Protein AF-A0A508WY84-F1 (afdb_monomer_lite)

Structure (mmCIF, N/CA/C/O backbone):
data_AF-A0A508WY84-F1
#
_entry.id   AF-A0A508WY84-F1
#
loop_
_atom_site.group_PDB
_atom_site.id
_atom_site.type_symbol
_atom_site.label_atom_id
_atom_site.label_alt_id
_atom_site.label_comp_id
_atom_site.label_asym_id
_atom_site.label_entity_id
_atom_site.label_seq_id
_atom_site.pdbx_PDB_ins_code
_atom_site.Cartn_x
_atom_site.Cartn_y
_atom_site.Cartn_z
_atom_site.occupancy
_atom_site.B_iso_or_equiv
_atom_site.auth_seq_id
_atom_site.auth_comp_id
_atom_site.auth_asym_id
_atom_site.auth_atom_id
_atom_site.pdbx_PDB_model_num
ATOM 1 N N . MET A 1 1 ? -4.539 -2.025 -9.081 1.00 69.94 1 MET A N 1
ATOM 2 C CA . MET A 1 1 ? -4.847 -0.726 -8.425 1.00 69.94 1 MET A CA 1
ATOM 3 C C . MET A 1 1 ? -6.277 -0.728 -7.904 1.00 69.94 1 MET A C 1
ATOM 5 O O . MET A 1 1 ? -7.104 -1.435 -8.465 1.00 69.94 1 MET A O 1
ATOM 9 N N . LEU A 1 2 ? -6.582 0.057 -6.863 1.00 82.25 2 LEU A N 1
ATOM 10 C CA . LEU A 1 2 ? -7.971 0.251 -6.427 1.00 82.25 2 LEU A CA 1
ATOM 11 C C . LEU A 1 2 ? -8.795 0.972 -7.519 1.00 82.25 2 LEU A C 1
ATOM 13 O O . LEU A 1 2 ? -8.233 1.798 -8.241 1.00 82.25 2 LEU A O 1
ATOM 17 N N . PRO A 1 3 ? -10.110 0.704 -7.634 1.00 82.44 3 PRO A N 1
ATOM 18 C CA . PRO A 1 3 ? -10.985 1.396 -8.579 1.00 82.44 3 PRO A CA 1
ATOM 19 C C . PRO A 1 3 ? -11.041 2.911 -8.351 1.00 82.44 3 PRO A C 1
ATOM 21 O O . PRO A 1 3 ? -10.866 3.392 -7.233 1.00 82.44 3 PRO A O 1
ATOM 24 N N . SER A 1 4 ? -11.383 3.669 -9.395 1.00 81.75 4 SER A N 1
ATOM 25 C CA . SER A 1 4 ? -11.495 5.133 -9.327 1.00 81.75 4 SER A CA 1
ATOM 26 C C . SER A 1 4 ? -12.756 5.644 -8.617 1.00 81.75 4 SER A C 1
ATOM 28 O O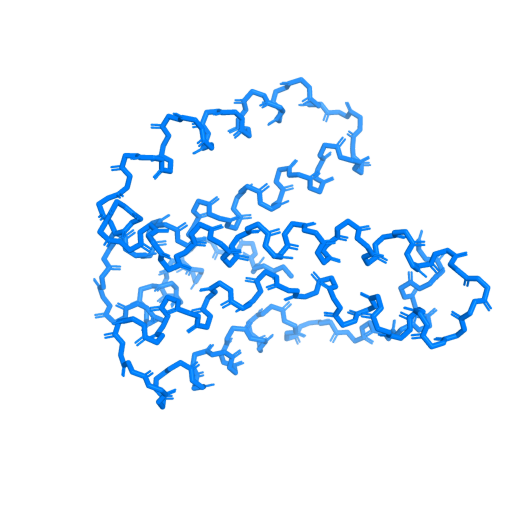 . SER A 1 4 ? -12.892 6.851 -8.445 1.00 81.75 4 SER A O 1
ATOM 30 N N . GLU A 1 5 ? -13.690 4.767 -8.230 1.00 89.88 5 GLU A N 1
ATOM 31 C CA . GLU A 1 5 ? -14.939 5.131 -7.546 1.00 89.88 5 GLU A CA 1
ATOM 32 C C . GLU A 1 5 ? -14.727 5.280 -6.026 1.00 89.88 5 GLU A C 1
ATOM 34 O O . GLU A 1 5 ? -14.662 4.275 -5.306 1.00 89.88 5 GLU A O 1
ATOM 39 N N . PRO A 1 6 ? -14.652 6.512 -5.480 1.00 88.69 6 PRO A N 1
ATOM 40 C CA . PRO A 1 6 ? -14.167 6.723 -4.114 1.00 88.69 6 PRO A CA 1
ATOM 41 C C . PRO A 1 6 ? -15.090 6.141 -3.038 1.00 88.69 6 PRO A C 1
ATOM 43 O O . PRO A 1 6 ? -14.624 5.674 -1.997 1.00 88.69 6 PRO A O 1
ATOM 46 N N . GLU A 1 7 ? -16.402 6.146 -3.281 1.00 92.12 7 GLU A N 1
ATOM 47 C CA . GLU A 1 7 ? -17.397 5.606 -2.348 1.00 92.12 7 GLU A CA 1
ATOM 48 C C . GLU A 1 7 ? -17.300 4.080 -2.240 1.00 92.12 7 GLU A C 1
ATOM 50 O O . GLU A 1 7 ? -17.304 3.536 -1.132 1.00 92.12 7 GLU A O 1
ATOM 55 N N . ALA A 1 8 ? -17.137 3.392 -3.375 1.00 91.69 8 ALA A N 1
ATOM 56 C CA . ALA A 1 8 ? -16.968 1.944 -3.420 1.00 91.69 8 ALA A CA 1
ATOM 57 C C . ALA A 1 8 ? -15.672 1.514 -2.716 1.00 91.69 8 ALA A C 1
ATOM 59 O O . ALA A 1 8 ? -15.687 0.591 -1.895 1.00 91.69 8 ALA A O 1
ATOM 60 N N . VAL A 1 9 ? -14.574 2.238 -2.963 1.00 94.19 9 VAL A N 1
ATOM 61 C CA . VAL A 1 9 ? -13.294 2.019 -2.277 1.00 94.19 9 VAL A CA 1
ATOM 62 C C . VAL A 1 9 ? -13.445 2.227 -0.775 1.00 94.19 9 VAL A C 1
ATOM 64 O O . VAL A 1 9 ? -13.061 1.358 0.006 1.00 94.19 9 VAL A O 1
ATOM 67 N N . ARG A 1 10 ? -14.058 3.334 -0.338 1.00 96.56 10 ARG A N 1
ATOM 68 C CA . ARG A 1 10 ? -14.247 3.603 1.093 1.00 96.56 10 ARG A CA 1
ATOM 69 C C . ARG A 1 10 ? -15.083 2.520 1.770 1.00 96.56 10 ARG A C 1
ATOM 71 O O . ARG A 1 10 ? -14.742 2.092 2.874 1.00 96.56 10 ARG A O 1
ATOM 78 N N . ALA A 1 11 ? -16.151 2.069 1.118 1.00 97.19 11 ALA A N 1
ATOM 79 C CA . ALA A 1 11 ? -16.969 0.975 1.618 1.00 97.19 11 ALA A CA 1
ATOM 80 C C . ALA A 1 11 ? -16.153 -0.321 1.747 1.00 97.19 11 ALA A C 1
ATOM 82 O O . ALA A 1 11 ? -16.289 -1.016 2.752 1.00 97.19 11 ALA A O 1
ATOM 83 N N . ALA A 1 12 ? -15.288 -0.635 0.777 1.00 97.50 12 ALA A N 1
ATOM 84 C CA . ALA A 1 12 ? -14.410 -1.802 0.838 1.00 97.50 12 ALA A CA 1
ATOM 85 C C . ALA A 1 12 ? -13.421 -1.723 2.003 1.00 97.50 12 ALA A C 1
ATOM 87 O O . ALA A 1 12 ? -13.385 -2.636 2.826 1.00 97.50 12 ALA A O 1
ATOM 88 N N . LEU A 1 13 ? -12.723 -0.593 2.153 1.00 98.31 13 LEU A N 1
ATOM 89 C CA . LEU A 1 13 ? -11.789 -0.371 3.258 1.00 98.31 13 LEU A CA 1
ATOM 90 C C . LEU A 1 13 ? -12.463 -0.575 4.621 1.00 98.31 13 LEU A C 1
ATOM 92 O O . LEU A 1 13 ? -11.938 -1.301 5.457 1.00 98.31 13 LEU A O 1
ATOM 96 N N . LEU A 1 14 ? -13.658 -0.010 4.827 1.00 98.62 14 LEU A N 1
ATOM 97 C CA . LEU A 1 14 ? -14.403 -0.187 6.079 1.00 98.62 14 LEU A CA 1
ATOM 98 C C . LEU A 1 14 ? -14.847 -1.638 6.312 1.00 98.62 14 LEU A C 1
ATOM 100 O O . LEU A 1 14 ? -14.853 -2.093 7.455 1.00 98.62 14 LEU A O 1
ATOM 104 N N . ARG A 1 15 ? -15.209 -2.390 5.265 1.00 98.44 15 ARG A N 1
ATOM 105 C CA . ARG A 1 15 ? -15.518 -3.824 5.407 1.00 98.44 15 ARG A CA 1
ATOM 106 C C . ARG A 1 15 ? -14.275 -4.618 5.812 1.00 98.44 15 ARG A C 1
ATOM 108 O O . ARG A 1 15 ? -14.335 -5.406 6.756 1.00 98.44 15 ARG A O 1
ATOM 115 N N . TRP A 1 16 ? -13.151 -4.385 5.137 1.00 98.62 16 TRP A N 1
ATOM 116 C CA . TRP A 1 16 ? -11.871 -5.058 5.386 1.00 98.62 16 TRP A CA 1
ATOM 117 C C . TRP A 1 16 ? -11.332 -4.800 6.788 1.00 98.62 16 TRP A C 1
ATOM 119 O O . TRP A 1 16 ? -10.743 -5.691 7.395 1.00 98.62 16 TRP A O 1
ATOM 129 N N . THR A 1 17 ? -11.603 -3.624 7.346 1.00 98.81 17 THR A N 1
ATOM 130 C CA . THR A 1 17 ? -11.187 -3.257 8.703 1.00 98.81 17 THR A CA 1
ATOM 131 C C . THR A 1 17 ? -12.266 -3.475 9.758 1.00 98.81 17 THR A C 1
ATOM 133 O O . THR A 1 17 ? -12.121 -3.034 10.896 1.00 98.81 17 THR A O 1
ATOM 136 N N . ARG A 1 18 ? -13.362 -4.164 9.411 1.00 98.50 18 ARG A N 1
ATOM 137 C CA . ARG A 1 18 ? -14.491 -4.454 10.316 1.00 98.50 18 ARG A CA 1
ATOM 138 C C . ARG A 1 18 ? -15.083 -3.202 10.977 1.00 98.50 18 ARG A C 1
ATOM 140 O O . ARG A 1 18 ? -15.539 -3.245 12.117 1.00 98.50 18 ARG A O 1
ATOM 147 N N . GLY A 1 19 ? -15.094 -2.094 10.242 1.00 98.56 19 GLY A N 1
ATOM 148 C CA . GLY A 1 19 ? -15.602 -0.802 10.690 1.00 98.56 19 GLY A CA 1
ATOM 149 C C . GLY A 1 19 ? -14.595 0.047 11.465 1.00 98.56 19 GLY A C 1
ATOM 150 O O . GLY A 1 19 ? -14.946 1.161 11.848 1.00 98.56 19 GLY A O 1
ATOM 151 N N . ASP A 1 20 ? -13.358 -0.418 11.678 1.00 98.75 20 ASP A N 1
ATOM 152 C CA . ASP A 1 20 ? -12.305 0.421 12.250 1.00 98.75 20 ASP A CA 1
ATOM 153 C C . ASP A 1 20 ? -11.921 1.521 11.249 1.00 98.75 20 ASP A C 1
ATOM 155 O O . ASP A 1 20 ? -11.330 1.272 10.190 1.00 98.75 20 ASP A O 1
ATOM 159 N N . VAL A 1 21 ? -12.298 2.754 11.590 1.00 98.75 21 VAL A N 1
ATOM 160 C CA . VAL A 1 21 ? -12.083 3.939 10.757 1.00 98.75 21 VAL A CA 1
ATOM 161 C C . VAL A 1 21 ? -10.603 4.305 10.687 1.00 98.75 21 VAL A C 1
ATOM 163 O O . VAL A 1 21 ? -10.132 4.659 9.611 1.00 98.75 21 VAL A O 1
ATOM 166 N N . ALA A 1 22 ? -9.851 4.182 11.783 1.00 98.75 22 ALA A N 1
ATOM 167 C CA . ALA A 1 22 ? -8.433 4.531 11.792 1.00 98.75 22 ALA A CA 1
ATOM 168 C C . ALA A 1 22 ? -7.622 3.555 10.927 1.00 98.75 22 ALA A C 1
ATOM 170 O O . ALA A 1 22 ? -6.742 3.985 10.179 1.00 98.75 22 ALA A O 1
ATOM 171 N N . ALA A 1 23 ? -7.961 2.265 10.971 1.00 98.81 23 ALA A N 1
ATOM 172 C CA . ALA A 1 23 ? -7.399 1.248 10.088 1.00 98.81 23 ALA A CA 1
ATOM 173 C C . ALA A 1 23 ? -7.763 1.498 8.614 1.00 98.81 23 ALA A C 1
ATOM 175 O O . ALA A 1 23 ? -6.910 1.375 7.732 1.00 98.81 23 ALA A O 1
ATOM 176 N N . ALA A 1 24 ? -9.017 1.873 8.333 1.00 98.69 24 ALA A N 1
ATOM 177 C CA . ALA A 1 24 ? -9.467 2.162 6.970 1.00 98.69 24 ALA A CA 1
ATOM 178 C C . ALA A 1 24 ? -8.753 3.397 6.404 1.00 98.69 24 ALA A C 1
ATOM 180 O O . ALA A 1 24 ? -8.273 3.377 5.270 1.00 98.69 24 ALA A O 1
ATOM 181 N N . ASP A 1 25 ? -8.625 4.449 7.212 1.00 98.56 25 ASP A N 1
ATOM 182 C CA . ASP A 1 25 ? -7.890 5.655 6.848 1.00 98.56 25 ASP A CA 1
ATOM 183 C C . ASP A 1 25 ? -6.401 5.339 6.637 1.00 98.56 25 ASP A C 1
ATOM 185 O O . ASP A 1 25 ? -5.806 5.840 5.686 1.00 98.56 25 ASP A O 1
ATOM 189 N N . PHE A 1 26 ? -5.802 4.457 7.449 1.00 98.69 26 PHE A N 1
ATOM 190 C CA . PHE A 1 26 ? -4.434 3.974 7.237 1.00 98.69 26 PHE A CA 1
ATOM 191 C C . PHE A 1 26 ? -4.275 3.287 5.871 1.00 98.69 26 PHE A C 1
ATOM 193 O O . PHE A 1 26 ? -3.397 3.672 5.099 1.00 98.69 26 PHE A O 1
ATOM 200 N N . LEU A 1 27 ? -5.142 2.327 5.527 1.00 98.44 27 LEU A N 1
ATOM 201 C CA . LEU A 1 27 ? -5.103 1.650 4.223 1.00 98.44 27 LEU A CA 1
ATOM 202 C C . LEU A 1 27 ? -5.324 2.618 3.051 1.00 98.44 27 LEU A C 1
ATOM 204 O O . LEU A 1 27 ? -4.676 2.487 2.010 1.00 98.44 27 LEU A O 1
ATOM 208 N N . SER A 1 28 ? -6.185 3.625 3.226 1.00 97.50 28 SER A N 1
ATOM 209 C CA . SER A 1 28 ? -6.361 4.693 2.238 1.00 97.50 28 SER A CA 1
ATOM 210 C C . SER A 1 28 ? -5.074 5.499 2.041 1.00 97.50 28 SER A C 1
ATOM 212 O O . SER A 1 28 ? -4.680 5.740 0.902 1.00 97.50 28 SER A O 1
ATOM 214 N N . GLN A 1 29 ? -4.374 5.867 3.122 1.00 97.88 29 GLN A N 1
ATOM 215 C CA . GLN A 1 29 ? -3.094 6.572 3.017 1.00 97.88 29 GLN A CA 1
ATOM 216 C C . GLN A 1 29 ? -2.020 5.725 2.329 1.00 97.88 29 GLN A C 1
ATOM 218 O O . GLN A 1 29 ? -1.301 6.255 1.489 1.00 97.88 29 GLN A O 1
ATOM 223 N N . ILE A 1 30 ? -1.927 4.427 2.637 1.00 97.56 30 ILE A N 1
ATOM 224 C CA . ILE A 1 30 ? -0.989 3.512 1.964 1.00 97.56 30 ILE A CA 1
ATOM 225 C C . ILE A 1 30 ? -1.279 3.431 0.463 1.00 97.56 30 ILE A C 1
ATOM 227 O O . ILE A 1 30 ? -0.356 3.536 -0.340 1.00 97.56 30 ILE A O 1
ATOM 231 N N . SER A 1 31 ? -2.552 3.312 0.084 1.00 95.44 31 SER A N 1
ATOM 232 C CA . SER A 1 31 ? -2.959 3.250 -1.326 1.00 95.44 31 SER A CA 1
ATOM 233 C C . SER A 1 31 ? -2.592 4.531 -2.081 1.00 95.44 31 SER A C 1
ATOM 235 O O . SER A 1 31 ? -2.080 4.480 -3.194 1.00 95.44 31 SER A O 1
ATOM 237 N N . GLU A 1 32 ? -2.793 5.689 -1.453 1.00 95.88 32 GLU A N 1
ATOM 238 C CA . GLU A 1 32 ? -2.415 6.981 -2.027 1.00 95.88 32 GLU A CA 1
ATOM 239 C C . GLU A 1 32 ? -0.902 7.188 -2.106 1.00 95.88 32 GLU A C 1
ATOM 241 O O . GLU A 1 32 ? -0.420 7.812 -3.045 1.00 95.88 32 GLU A O 1
ATOM 246 N N . VAL A 1 33 ? -0.147 6.686 -1.127 1.00 96.75 33 VAL A N 1
ATOM 247 C CA . VAL A 1 33 ? 1.320 6.709 -1.152 1.00 96.75 33 VAL A CA 1
ATOM 248 C C . VAL A 1 33 ? 1.849 5.859 -2.305 1.00 96.75 33 VAL A C 1
ATOM 250 O O . VAL A 1 33 ? 2.725 6.334 -3.020 1.00 96.75 33 VAL A O 1
ATOM 253 N N . ALA A 1 34 ? 1.299 4.658 -2.514 1.00 94.75 34 ALA A N 1
ATOM 254 C CA . ALA A 1 34 ? 1.667 3.799 -3.640 1.00 94.75 34 ALA A CA 1
ATOM 255 C C . ALA A 1 34 ? 1.371 4.484 -4.983 1.00 94.75 34 ALA A C 1
ATOM 257 O O . ALA A 1 34 ? 2.277 4.647 -5.790 1.00 94.75 34 ALA A O 1
ATOM 258 N N . ARG A 1 35 ? 0.150 5.010 -5.161 1.00 93.12 35 ARG A N 1
ATOM 259 C CA . ARG A 1 35 ? -0.241 5.738 -6.379 1.00 93.12 35 ARG A CA 1
ATOM 260 C C . ARG A 1 35 ? 0.666 6.941 -6.658 1.00 93.12 35 ARG A C 1
ATOM 262 O O . ARG A 1 35 ? 1.101 7.135 -7.778 1.00 93.12 35 ARG A O 1
ATOM 269 N N . LEU A 1 36 ? 0.981 7.744 -5.637 1.00 95.62 36 LEU A N 1
ATOM 270 C CA . LEU A 1 36 ? 1.897 8.880 -5.799 1.00 95.62 36 LEU A CA 1
ATOM 271 C C . LEU A 1 36 ? 3.315 8.440 -6.168 1.00 95.62 36 LEU A C 1
ATOM 273 O O . LEU A 1 36 ? 3.994 9.174 -6.878 1.00 95.62 36 LEU A O 1
ATOM 277 N N . ALA A 1 37 ? 3.781 7.305 -5.646 1.00 94.75 37 ALA A N 1
ATOM 278 C CA . ALA A 1 37 ? 5.096 6.778 -5.981 1.00 94.75 37 ALA A CA 1
ATOM 279 C C . ALA A 1 37 ? 5.156 6.343 -7.454 1.00 94.75 37 ALA A C 1
ATOM 281 O O . ALA A 1 37 ? 6.108 6.731 -8.127 1.00 94.75 37 ALA A O 1
ATOM 282 N N . ASP A 1 38 ? 4.124 5.648 -7.947 1.00 92.12 38 ASP A N 1
ATOM 283 C CA . ASP A 1 38 ? 3.968 5.307 -9.369 1.00 92.12 38 ASP A CA 1
ATOM 284 C C . ASP A 1 38 ? 3.919 6.581 -10.232 1.00 92.12 38 ASP A C 1
ATOM 286 O O . ASP A 1 38 ? 4.778 6.771 -11.089 1.00 92.12 38 ASP A O 1
ATOM 290 N N . ASP A 1 39 ? 3.019 7.532 -9.927 1.00 94.31 39 ASP A N 1
ATOM 291 C CA . ASP A 1 39 ? 2.888 8.789 -10.684 1.00 94.31 39 ASP A CA 1
ATOM 292 C C . ASP A 1 39 ? 4.223 9.561 -10.779 1.00 94.31 39 ASP A C 1
ATOM 294 O O . ASP A 1 39 ? 4.509 10.212 -11.777 1.00 94.31 39 ASP A O 1
ATOM 298 N N . ILE A 1 40 ? 5.050 9.558 -9.723 1.00 95.44 40 ILE A N 1
ATOM 299 C CA . ILE A 1 40 ? 6.346 10.268 -9.716 1.00 95.44 40 ILE A CA 1
ATOM 300 C C . ILE A 1 40 ? 7.335 9.651 -10.711 1.00 95.44 40 ILE A C 1
ATOM 302 O O . ILE A 1 40 ? 8.153 10.386 -11.284 1.00 95.44 40 ILE A O 1
ATOM 306 N N . VAL A 1 41 ? 7.302 8.324 -10.843 1.00 91.31 41 VAL A N 1
ATOM 307 C CA . VAL A 1 41 ? 8.176 7.551 -11.731 1.00 91.31 41 VAL A CA 1
ATOM 308 C C . VAL A 1 41 ? 7.674 7.644 -13.169 1.00 91.31 41 VAL A C 1
ATOM 310 O O . VAL A 1 41 ? 8.467 7.958 -14.057 1.00 91.31 41 VAL A O 1
ATOM 313 N N . ASP A 1 42 ? 6.374 7.447 -13.375 1.00 89.69 42 ASP A N 1
ATOM 314 C CA . ASP A 1 42 ? 5.770 7.290 -14.699 1.00 89.69 42 ASP A CA 1
ATOM 315 C C . ASP A 1 42 ? 5.429 8.629 -15.370 1.00 89.69 42 ASP A C 1
ATOM 317 O O . ASP A 1 42 ? 5.430 8.731 -16.599 1.00 89.69 42 ASP A O 1
ATOM 321 N N . GLU A 1 43 ? 5.177 9.684 -14.587 1.00 89.31 43 GLU A N 1
ATOM 322 C CA . GLU A 1 43 ? 4.777 10.995 -15.096 1.00 89.31 43 GLU A CA 1
ATOM 323 C C . GLU A 1 43 ? 5.822 12.081 -14.778 1.00 89.31 43 GLU A C 1
ATOM 325 O O . GLU A 1 43 ? 6.354 12.210 -13.670 1.00 89.31 43 GLU A O 1
ATOM 330 N N . ASP A 1 44 ? 6.120 12.926 -15.770 1.00 86.56 44 ASP A N 1
ATOM 331 C CA . ASP A 1 44 ? 6.912 14.146 -15.558 1.00 86.56 44 ASP A CA 1
ATOM 332 C C . ASP A 1 44 ? 6.037 15.318 -15.074 1.00 86.56 44 ASP A C 1
ATOM 334 O O . ASP A 1 44 ? 6.511 16.217 -14.366 1.00 86.56 44 ASP A O 1
ATOM 338 N N . GLU A 1 45 ? 4.754 15.327 -15.446 1.00 91.75 45 GLU A N 1
ATOM 339 C CA . GLU A 1 45 ? 3.819 16.379 -15.062 1.00 91.75 45 GLU A CA 1
ATOM 340 C C . GLU A 1 45 ? 3.538 16.312 -13.555 1.00 91.75 45 GLU A C 1
ATOM 342 O O . GLU A 1 45 ? 3.407 15.248 -12.967 1.00 91.75 45 GLU A O 1
ATOM 347 N N . ASN A 1 46 ? 3.463 17.461 -12.881 1.00 94.12 46 ASN A N 1
ATOM 348 C CA . ASN A 1 46 ? 3.169 17.535 -11.444 1.00 94.12 46 ASN A CA 1
ATOM 349 C C . ASN A 1 46 ? 4.156 16.800 -10.508 1.00 94.12 46 ASN A C 1
ATOM 351 O O . ASN A 1 46 ? 3.905 16.778 -9.301 1.00 94.12 46 ASN A O 1
ATOM 355 N N . ARG A 1 47 ? 5.308 16.290 -10.979 1.00 96.00 47 ARG A N 1
ATOM 356 C CA . ARG A 1 47 ? 6.273 15.534 -10.151 1.00 96.00 47 ARG A CA 1
ATOM 357 C C . ARG A 1 47 ? 6.623 16.225 -8.832 1.00 96.00 47 ARG A C 1
ATOM 359 O O . ARG A 1 47 ? 6.572 15.606 -7.772 1.00 96.00 47 ARG A O 1
ATOM 366 N N . GLN A 1 48 ? 6.931 17.525 -8.863 1.00 97.12 48 GLN A N 1
ATOM 367 C CA . GLN A 1 48 ? 7.237 18.292 -7.647 1.00 97.12 48 GLN A CA 1
ATOM 368 C C . GLN A 1 48 ? 6.058 18.292 -6.660 1.00 97.12 48 GLN A C 1
ATOM 370 O O . GLN A 1 48 ? 6.254 18.085 -5.461 1.00 97.12 48 GLN A O 1
ATOM 375 N N . ARG A 1 49 ? 4.834 18.479 -7.166 1.00 96.62 49 ARG A N 1
ATOM 376 C CA . ARG A 1 49 ? 3.608 18.456 -6.365 1.00 96.62 49 ARG A CA 1
ATOM 377 C C . ARG A 1 49 ? 3.384 17.064 -5.770 1.00 96.62 49 ARG A C 1
ATOM 379 O O . ARG A 1 49 ? 3.038 16.966 -4.593 1.00 96.62 49 ARG A O 1
ATOM 386 N N . ASN A 1 50 ? 3.592 16.008 -6.553 1.00 97.44 50 ASN A N 1
ATOM 387 C CA . ASN A 1 50 ? 3.409 14.626 -6.111 1.00 97.44 50 ASN A CA 1
ATOM 388 C C . ASN A 1 50 ? 4.434 14.246 -5.035 1.00 97.44 50 ASN A C 1
ATOM 390 O O . ASN A 1 50 ? 4.043 13.692 -4.009 1.00 97.44 50 ASN A O 1
ATOM 394 N N . ILE A 1 51 ? 5.700 14.666 -5.174 1.00 98.00 51 ILE A N 1
ATOM 395 C CA . ILE A 1 51 ? 6.720 14.525 -4.121 1.00 98.00 51 ILE A CA 1
ATOM 396 C C . ILE A 1 51 ? 6.276 15.229 -2.833 1.00 98.00 51 ILE A C 1
ATOM 398 O O . ILE A 1 51 ? 6.364 14.646 -1.752 1.00 98.00 51 ILE A O 1
ATOM 402 N N . CYS A 1 52 ? 5.760 16.460 -2.911 1.00 98.25 52 CYS A N 1
ATOM 403 C CA . CYS A 1 52 ? 5.256 17.153 -1.723 1.00 98.25 52 CYS A CA 1
ATOM 404 C C . CYS A 1 52 ? 4.124 16.376 -1.037 1.00 98.25 52 CYS A C 1
ATOM 406 O O . CYS A 1 52 ? 4.138 16.240 0.186 1.00 98.25 52 CYS A O 1
ATOM 408 N N . TRP A 1 53 ? 3.170 15.833 -1.796 1.00 98.06 53 TRP A N 1
ATOM 409 C CA .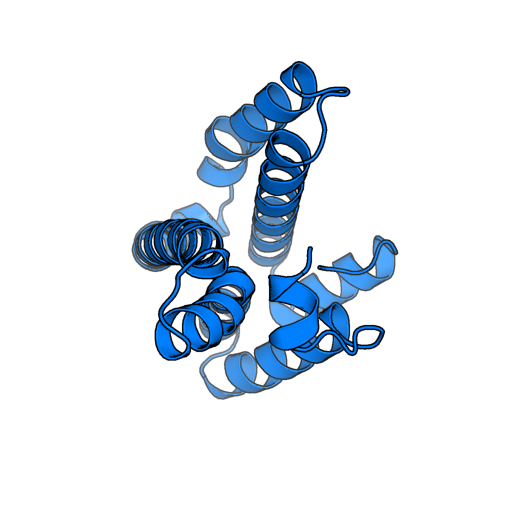 TRP A 1 53 ? 2.090 15.025 -1.224 1.00 98.06 53 TRP A CA 1
ATOM 410 C C . TRP A 1 53 ? 2.574 13.695 -0.651 1.00 98.06 53 TRP A C 1
ATOM 412 O O . TRP A 1 53 ? 2.094 13.295 0.409 1.00 98.06 53 TRP A O 1
ATOM 422 N N . LEU A 1 54 ? 3.551 13.049 -1.288 1.00 98.19 54 LEU A N 1
ATOM 423 C CA . LEU A 1 54 ? 4.188 11.842 -0.769 1.00 98.19 54 LEU A CA 1
ATOM 424 C C . LEU A 1 54 ? 4.830 12.117 0.600 1.00 98.19 54 LEU A C 1
ATOM 426 O O . LEU A 1 54 ? 4.600 11.376 1.557 1.00 98.19 54 LEU A O 1
ATOM 430 N N . LEU A 1 55 ? 5.573 13.221 0.721 1.00 98.31 55 LEU A N 1
ATOM 431 C CA . LEU A 1 55 ? 6.213 13.641 1.971 1.00 98.31 55 LEU A CA 1
ATOM 432 C C . LEU A 1 55 ? 5.191 14.002 3.053 1.00 98.31 55 LEU A C 1
ATOM 434 O O . LEU A 1 55 ? 5.341 13.580 4.195 1.00 98.31 55 LEU A O 1
ATOM 438 N N . VAL A 1 56 ? 4.128 14.737 2.715 1.00 98.44 56 VAL A N 1
ATOM 439 C CA . VAL A 1 56 ? 3.048 15.055 3.666 1.00 98.44 56 VAL A CA 1
ATOM 440 C C . VAL A 1 56 ? 2.416 13.768 4.197 1.00 98.44 56 VAL A C 1
ATOM 442 O O . VAL A 1 56 ? 2.330 13.563 5.407 1.00 98.44 56 VAL A O 1
ATOM 445 N N . ARG A 1 57 ? 2.024 12.849 3.309 1.00 98.19 57 ARG A N 1
ATOM 446 C CA . ARG A 1 57 ? 1.371 11.606 3.731 1.00 98.19 57 ARG A CA 1
ATOM 447 C C . ARG A 1 57 ? 2.281 10.749 4.610 1.00 98.19 57 ARG A C 1
ATOM 449 O O . ARG A 1 57 ? 1.827 10.262 5.641 1.00 98.19 57 ARG A O 1
ATOM 456 N N . THR A 1 58 ? 3.554 10.600 4.247 1.00 97.69 58 THR A N 1
ATOM 457 C CA . THR A 1 58 ? 4.489 9.706 4.953 1.00 97.69 58 THR A CA 1
ATOM 458 C C . THR A 1 58 ? 5.094 10.305 6.222 1.00 97.69 58 THR A C 1
ATOM 460 O O . THR A 1 58 ? 5.345 9.559 7.164 1.00 97.69 58 THR A O 1
ATOM 463 N N . LEU A 1 59 ? 5.295 11.625 6.291 1.00 97.81 59 LEU A N 1
ATOM 464 C CA . LEU A 1 59 ? 5.968 12.274 7.424 1.00 97.81 59 LEU A CA 1
ATOM 465 C C . LEU A 1 59 ? 5.016 12.976 8.394 1.00 97.81 59 LEU A C 1
ATOM 467 O O . LEU A 1 59 ? 5.390 13.177 9.548 1.00 97.81 59 LEU A O 1
ATOM 471 N N . THR A 1 60 ? 3.810 13.362 7.964 1.00 97.50 60 THR A N 1
ATOM 472 C CA . THR A 1 60 ? 2.900 14.157 8.810 1.00 97.50 60 THR A CA 1
ATOM 473 C C . THR A 1 60 ? 1.523 13.535 9.011 1.00 97.50 60 THR A C 1
ATOM 475 O O . THR A 1 60 ? 0.901 13.809 10.033 1.00 97.50 60 THR A O 1
ATOM 478 N N . VAL A 1 61 ? 1.049 12.674 8.103 1.00 97.94 61 VAL A N 1
ATOM 479 C CA . VAL A 1 61 ? -0.271 12.027 8.230 1.00 97.94 61 VAL A CA 1
ATOM 480 C C . VAL A 1 61 ? -0.160 10.616 8.807 1.00 97.94 61 VAL A C 1
ATOM 482 O O . VAL A 1 61 ? -0.702 10.347 9.877 1.00 97.94 61 VAL A O 1
ATOM 485 N N . LEU A 1 62 ? 0.557 9.713 8.131 1.00 97.25 62 LEU A N 1
ATOM 486 C CA . LEU A 1 62 ? 0.702 8.313 8.548 1.00 97.25 62 LEU A CA 1
ATOM 487 C C . LEU A 1 62 ? 1.264 8.155 9.971 1.00 97.25 62 LEU A C 1
ATOM 489 O O . LEU A 1 62 ? 0.677 7.384 10.733 1.00 97.25 62 LEU A O 1
ATOM 493 N N . PRO A 1 63 ? 2.311 8.896 10.394 1.00 97.31 63 PRO A N 1
ATOM 494 C CA . PRO A 1 63 ? 2.852 8.772 11.749 1.00 97.31 63 PRO A CA 1
ATOM 495 C C . PRO A 1 63 ? 1.876 9.189 12.856 1.00 97.31 63 PRO A C 1
ATOM 497 O O . PRO A 1 63 ? 2.097 8.849 14.014 1.00 97.31 63 PRO A O 1
ATOM 500 N N . LEU A 1 64 ? 0.810 9.922 12.514 1.00 98.12 64 LEU A N 1
ATOM 501 C CA . LEU A 1 64 ? -0.221 10.373 13.450 1.00 98.12 64 LEU A CA 1
ATOM 502 C C . LEU A 1 64 ? -1.489 9.508 13.413 1.00 98.12 64 LEU A C 1
ATOM 504 O O . LEU A 1 64 ? -2.409 9.742 14.196 1.00 98.12 64 LEU A O 1
ATOM 508 N N . ASN A 1 65 ? -1.567 8.514 12.526 1.00 98.62 65 ASN A N 1
ATOM 509 C CA . ASN A 1 65 ? -2.716 7.622 12.460 1.00 98.62 65 ASN A CA 1
ATOM 510 C C . ASN A 1 65 ? -2.757 6.708 13.712 1.00 98.62 65 ASN A C 1
ATOM 512 O O . ASN A 1 65 ? -1.794 5.973 13.948 1.00 98.62 65 ASN A O 1
ATOM 516 N N . PRO A 1 66 ? -3.855 6.692 14.500 1.00 98.75 66 PRO A N 1
ATOM 517 C CA . PRO A 1 66 ? -3.920 5.918 15.744 1.00 98.75 66 PRO A CA 1
ATOM 518 C C . PRO A 1 66 ? -3.705 4.411 15.563 1.00 98.75 66 PRO A C 1
ATOM 520 O O . PRO A 1 66 ? -3.048 3.780 16.391 1.00 98.75 66 PRO A O 1
ATOM 523 N N . PHE A 1 67 ? -4.221 3.841 14.471 1.00 98.81 67 PHE A N 1
ATOM 524 C CA . PHE A 1 67 ? -4.060 2.423 14.162 1.00 98.81 67 PHE A CA 1
ATOM 525 C C . PHE A 1 67 ? -2.595 2.098 13.850 1.00 98.81 67 PHE A C 1
ATOM 527 O O . PHE A 1 67 ? -2.039 1.143 14.393 1.00 98.81 67 PHE A O 1
ATOM 534 N N . PHE A 1 68 ? -1.932 2.934 13.044 1.00 98.69 68 PHE A N 1
ATOM 535 C CA . PHE A 1 68 ? -0.510 2.761 12.757 1.00 98.69 68 PHE A CA 1
ATOM 536 C C . PHE A 1 68 ? 0.351 2.911 14.011 1.00 98.69 68 PHE A C 1
ATOM 538 O O . PHE A 1 68 ? 1.211 2.070 14.239 1.00 98.69 68 PHE A O 1
ATOM 545 N N . ILE A 1 69 ? 0.096 3.912 14.861 1.00 98.56 69 ILE A N 1
ATOM 546 C CA . ILE A 1 69 ? 0.820 4.088 16.132 1.00 98.56 69 ILE A CA 1
ATOM 547 C C . ILE A 1 69 ? 0.713 2.824 16.992 1.00 98.56 69 ILE A C 1
ATOM 549 O O . ILE A 1 69 ? 1.718 2.346 17.519 1.00 98.56 69 ILE A O 1
ATOM 553 N N . HIS A 1 70 ? -0.491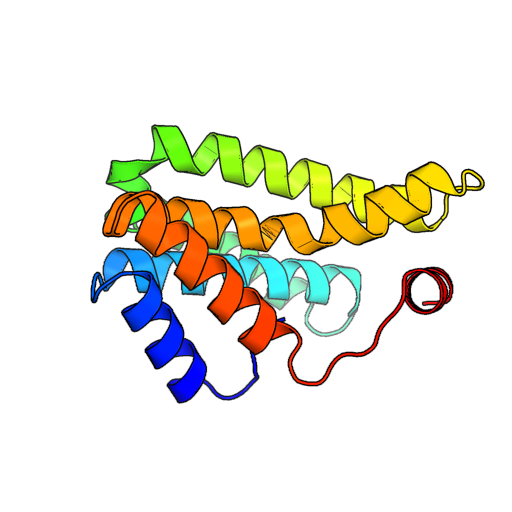 2.263 17.117 1.00 98.81 70 HIS A N 1
ATOM 554 C CA . HIS A 1 70 ? -0.719 1.084 17.946 1.00 98.81 70 HIS A CA 1
ATOM 555 C C . HIS A 1 70 ? -0.045 -0.181 17.386 1.00 98.81 70 HIS A C 1
ATOM 557 O O . HIS A 1 70 ? 0.450 -1.007 18.154 1.00 98.81 70 HIS A O 1
ATOM 563 N N . HIS A 1 71 ? 0.028 -0.315 16.059 1.00 98.69 71 HIS A N 1
ATOM 564 C CA . HIS A 1 71 ? 0.525 -1.515 15.376 1.00 98.69 71 HIS A CA 1
ATOM 565 C C . HIS A 1 71 ? 1.863 -1.324 14.645 1.00 98.69 71 HIS A C 1
ATOM 567 O O . HIS A 1 71 ? 2.264 -2.184 13.856 1.00 98.69 71 HIS A O 1
ATOM 573 N N . ALA A 1 72 ? 2.593 -0.238 14.914 1.00 98.06 72 ALA A N 1
ATOM 574 C CA . ALA A 1 72 ? 3.823 0.117 14.202 1.00 98.06 72 ALA A CA 1
ATOM 575 C C . ALA A 1 72 ? 4.880 -0.996 14.254 1.00 98.06 72 ALA A C 1
ATOM 577 O O . ALA A 1 72 ? 5.552 -1.253 13.257 1.00 98.06 72 ALA A O 1
ATOM 578 N N . GLY A 1 73 ? 4.984 -1.703 15.387 1.00 98.12 73 GLY A N 1
ATOM 579 C CA . GLY A 1 73 ? 5.909 -2.829 15.553 1.00 98.12 73 GLY A CA 1
ATOM 580 C C . GLY A 1 73 ? 5.658 -3.995 14.589 1.00 98.12 73 GLY A C 1
ATOM 581 O O . GLY A 1 73 ? 6.585 -4.736 14.277 1.00 98.12 73 GLY A O 1
ATOM 582 N N . THR A 1 74 ? 4.432 -4.137 14.081 1.00 97.38 74 THR A N 1
ATOM 583 C CA . THR A 1 74 ? 4.060 -5.140 13.073 1.00 97.38 74 THR A CA 1
ATOM 584 C C . THR A 1 74 ? 4.079 -4.551 11.664 1.00 97.38 74 THR A C 1
ATOM 586 O O . THR A 1 74 ? 4.599 -5.172 10.740 1.00 97.38 74 THR A O 1
ATOM 589 N N . LEU A 1 75 ? 3.525 -3.349 11.489 1.00 98.50 75 LEU A N 1
ATOM 590 C CA . LEU A 1 75 ? 3.295 -2.763 10.169 1.00 98.50 75 LEU A CA 1
ATOM 591 C C . LEU A 1 75 ? 4.558 -2.156 9.553 1.00 98.50 75 LEU A C 1
ATOM 593 O O . LEU A 1 75 ? 4.766 -2.308 8.355 1.00 98.50 75 LEU A O 1
ATOM 597 N N . ALA A 1 76 ? 5.425 -1.500 10.330 1.00 97.94 76 ALA A N 1
ATOM 598 C CA . ALA A 1 76 ? 6.603 -0.835 9.768 1.00 97.94 76 ALA A CA 1
ATOM 599 C C . ALA A 1 76 ? 7.601 -1.817 9.111 1.00 97.94 76 ALA A C 1
ATOM 601 O O . ALA A 1 76 ? 8.018 -1.554 7.980 1.00 97.94 76 ALA A O 1
ATOM 602 N N . PRO A 1 77 ? 7.947 -2.973 9.722 1.00 98.44 77 PRO A N 1
ATOM 603 C CA . PRO A 1 77 ? 8.791 -3.969 9.058 1.00 98.44 77 PRO A CA 1
ATOM 604 C C . PRO A 1 77 ? 8.154 -4.548 7.789 1.00 98.44 77 PRO A C 1
ATOM 606 O O . PRO A 1 77 ? 8.857 -4.772 6.803 1.00 98.44 77 PRO A O 1
ATOM 609 N N . LEU A 1 78 ? 6.831 -4.757 7.795 1.00 98.38 78 LEU A N 1
ATOM 610 C CA . LEU A 1 78 ? 6.088 -5.235 6.628 1.00 98.38 78 LEU A CA 1
ATOM 611 C C . LEU A 1 78 ? 6.124 -4.217 5.482 1.00 98.38 78 LEU A C 1
ATOM 613 O O . LEU A 1 78 ? 6.450 -4.586 4.360 1.00 98.38 78 LEU A O 1
ATOM 617 N N . ILE A 1 79 ? 5.858 -2.938 5.761 1.00 98.12 79 ILE A N 1
ATOM 618 C CA . ILE A 1 79 ? 5.942 -1.859 4.764 1.00 98.12 79 ILE A CA 1
ATOM 619 C C . ILE A 1 79 ? 7.348 -1.805 4.160 1.00 98.12 79 ILE A C 1
ATOM 621 O O . ILE A 1 79 ? 7.489 -1.734 2.944 1.00 98.12 79 ILE A O 1
ATOM 625 N N . ASN A 1 80 ? 8.394 -1.898 4.987 1.00 98.25 80 ASN A N 1
ATOM 626 C CA . ASN A 1 80 ? 9.767 -1.934 4.488 1.00 98.25 80 ASN A CA 1
ATOM 627 C C . ASN A 1 80 ? 10.015 -3.138 3.563 1.00 98.25 80 ASN A C 1
ATOM 629 O O . ASN A 1 80 ? 10.652 -2.996 2.523 1.00 98.25 80 ASN A O 1
ATOM 633 N N . ASN A 1 81 ? 9.492 -4.319 3.908 1.00 98.25 81 ASN A N 1
ATOM 634 C CA . ASN A 1 81 ? 9.585 -5.495 3.045 1.00 98.25 81 ASN A CA 1
ATOM 635 C C . ASN A 1 81 ? 8.871 -5.290 1.698 1.00 98.25 81 ASN A C 1
ATOM 637 O O . ASN A 1 81 ? 9.445 -5.623 0.664 1.00 98.25 81 ASN A O 1
ATOM 641 N N . VAL A 1 82 ? 7.675 -4.696 1.708 1.00 97.81 82 VAL A N 1
ATOM 642 C CA . VAL A 1 82 ? 6.914 -4.368 0.494 1.00 97.81 82 VAL A CA 1
ATOM 643 C C . VAL A 1 82 ? 7.676 -3.392 -0.400 1.00 97.81 82 VAL A C 1
ATOM 645 O O . VAL A 1 82 ? 7.769 -3.637 -1.595 1.00 97.81 82 VAL A O 1
ATOM 648 N N . ILE A 1 83 ? 8.270 -2.332 0.160 1.00 96.75 83 ILE A N 1
ATOM 649 C CA . ILE A 1 83 ? 9.058 -1.354 -0.613 1.00 96.75 83 ILE A CA 1
ATOM 650 C C . ILE A 1 83 ? 10.231 -2.042 -1.323 1.00 96.75 83 ILE A C 1
ATOM 652 O O . ILE A 1 83 ? 10.456 -1.814 -2.510 1.00 96.75 83 ILE A O 1
ATOM 656 N N . VAL A 1 84 ? 10.948 -2.923 -0.619 1.00 97.75 84 VAL A N 1
ATOM 657 C CA . VAL A 1 84 ? 12.056 -3.693 -1.206 1.00 97.75 84 VAL A CA 1
ATOM 658 C C . VAL A 1 84 ? 11.561 -4.609 -2.327 1.00 97.75 84 VAL A C 1
ATOM 660 O O . VAL A 1 84 ? 12.184 -4.668 -3.383 1.00 97.75 84 VAL A O 1
ATOM 663 N N . GLN A 1 85 ? 10.451 -5.325 -2.120 1.00 97.94 85 GLN A N 1
ATOM 664 C CA . GLN A 1 85 ? 9.882 -6.210 -3.142 1.00 97.94 85 GLN A CA 1
ATOM 665 C C . GLN A 1 85 ? 9.402 -5.441 -4.370 1.00 97.94 85 GLN A C 1
ATOM 667 O O . GLN A 1 85 ? 9.647 -5.879 -5.490 1.00 97.94 85 GLN A O 1
ATOM 672 N N . TRP A 1 86 ? 8.778 -4.285 -4.168 1.00 94.88 86 TRP A N 1
ATOM 673 C CA . TRP A 1 86 ? 8.319 -3.433 -5.252 1.00 94.88 86 TRP A CA 1
ATOM 674 C C . TRP A 1 86 ? 9.494 -2.909 -6.088 1.00 94.88 86 TRP A C 1
ATOM 676 O O . TRP A 1 86 ? 9.499 -3.102 -7.301 1.00 94.88 86 TRP A O 1
ATOM 686 N N . GLN A 1 87 ? 10.556 -2.389 -5.464 1.00 95.56 87 GLN A N 1
ATOM 687 C CA . GLN A 1 87 ? 11.760 -1.981 -6.199 1.00 95.56 87 GLN A CA 1
ATOM 688 C C . GLN A 1 87 ? 12.389 -3.155 -6.973 1.00 95.56 87 GLN A C 1
ATOM 690 O O . GLN A 1 87 ? 12.708 -3.030 -8.155 1.00 95.56 87 GLN A O 1
ATOM 695 N N . LEU A 1 88 ? 12.540 -4.317 -6.327 1.00 97.00 88 LEU A N 1
ATOM 696 C CA . LEU A 1 88 ? 13.088 -5.506 -6.983 1.00 97.00 88 LEU A CA 1
ATOM 697 C C . LEU A 1 88 ? 12.210 -5.989 -8.136 1.00 97.00 88 LEU A C 1
ATOM 699 O O . LEU A 1 88 ? 12.747 -6.501 -9.115 1.00 97.00 88 LEU A O 1
ATOM 703 N N . SER A 1 89 ? 10.887 -5.842 -8.035 1.00 95.88 89 SER A N 1
ATOM 704 C CA . SER A 1 89 ? 9.975 -6.218 -9.113 1.00 95.88 89 SER A CA 1
ATOM 705 C C . SER A 1 89 ? 10.293 -5.457 -10.396 1.00 95.88 89 SER A C 1
ATOM 707 O O . SER A 1 89 ? 10.418 -6.077 -11.451 1.00 95.88 89 SER A O 1
ATOM 709 N N . ASP A 1 90 ? 10.540 -4.153 -10.291 1.00 93.38 90 ASP A N 1
ATOM 710 C CA . ASP A 1 90 ? 10.869 -3.315 -11.436 1.00 93.38 90 ASP A CA 1
ATOM 711 C C . ASP A 1 90 ? 12.254 -3.648 -12.012 1.00 93.38 90 ASP A C 1
ATOM 713 O O . ASP A 1 90 ? 12.400 -3.931 -13.204 1.00 93.38 90 ASP A O 1
ATOM 717 N N . GLU A 1 91 ? 13.265 -3.787 -11.146 1.00 94.94 91 GLU A N 1
ATOM 718 C CA . GLU A 1 91 ? 14.604 -4.227 -11.554 1.00 94.94 91 GLU A CA 1
ATOM 719 C C . GLU A 1 91 ? 14.574 -5.599 -12.255 1.00 94.94 91 GLU A C 1
ATOM 721 O O . GLU A 1 91 ? 15.321 -5.853 -13.207 1.00 94.94 91 GLU A O 1
ATOM 726 N N . TRP A 1 92 ? 13.714 -6.513 -11.796 1.00 97.19 92 TRP A N 1
ATOM 727 C CA . TRP A 1 92 ? 13.609 -7.867 -12.338 1.00 97.19 92 TRP A CA 1
ATOM 728 C C . TRP A 1 92 ? 12.790 -7.944 -13.621 1.00 97.19 92 TRP A C 1
ATOM 730 O O . TRP A 1 92 ? 13.017 -8.884 -14.389 1.00 97.19 92 TRP A O 1
ATOM 740 N N . ARG A 1 93 ? 11.924 -6.962 -13.905 1.00 94.88 93 ARG A N 1
ATOM 741 C CA . ARG A 1 93 ? 11.167 -6.863 -15.165 1.00 94.88 93 ARG A CA 1
ATOM 742 C C . ARG A 1 93 ? 12.091 -6.939 -16.381 1.00 94.88 93 ARG A C 1
ATOM 744 O O . ARG A 1 93 ? 11.863 -7.723 -17.300 1.00 94.88 93 ARG A O 1
ATOM 751 N N . SER A 1 94 ? 13.197 -6.196 -16.336 1.00 92.50 94 SER A N 1
ATOM 752 C CA . SER A 1 94 ? 14.194 -6.117 -17.417 1.00 92.50 94 SER A CA 1
ATOM 753 C C . SER A 1 94 ? 15.236 -7.251 -17.404 1.00 92.50 94 SER A C 1
ATOM 755 O O . SER A 1 94 ? 16.160 -7.282 -18.226 1.00 92.50 94 SER A O 1
ATOM 757 N N . SER A 1 95 ? 15.118 -8.212 -16.481 1.00 96.00 95 SER A N 1
ATOM 758 C CA . SER A 1 95 ? 16.102 -9.281 -16.334 1.00 96.00 95 SER A CA 1
ATOM 759 C C . SER A 1 95 ? 16.103 -10.248 -17.521 1.00 96.00 95 SER A C 1
ATOM 761 O O . SER A 1 95 ? 15.063 -10.656 -18.032 1.00 96.00 95 SER A O 1
ATOM 763 N N . ARG A 1 96 ? 17.292 -10.725 -17.913 1.00 94.75 96 ARG A N 1
ATOM 764 C CA . ARG A 1 96 ? 17.422 -11.827 -18.889 1.00 94.75 96 ARG A CA 1
ATOM 765 C C . ARG A 1 96 ? 16.986 -13.181 -18.318 1.00 94.75 96 ARG A C 1
ATOM 767 O O . ARG A 1 96 ? 16.747 -14.114 -19.080 1.00 94.75 96 ARG A O 1
ATOM 774 N N . ASP A 1 97 ? 16.887 -13.294 -16.995 1.00 96.69 97 ASP A N 1
ATOM 775 C CA . ASP A 1 97 ? 16.427 -14.495 -16.305 1.00 96.69 97 ASP A CA 1
ATOM 776 C C . ASP A 1 97 ? 14.888 -14.555 -16.309 1.00 96.69 97 ASP A C 1
ATOM 778 O O . ASP A 1 97 ? 14.204 -13.656 -15.817 1.00 96.69 97 ASP A O 1
ATOM 782 N N . ALA A 1 98 ? 14.324 -15.614 -16.894 1.00 95.50 98 ALA A N 1
ATOM 783 C CA . ALA A 1 98 ? 12.877 -15.820 -16.946 1.00 95.50 98 ALA A CA 1
ATOM 784 C C . ALA A 1 98 ? 12.257 -16.039 -15.557 1.00 95.50 98 ALA A C 1
ATOM 786 O O . ALA A 1 98 ? 11.148 -15.568 -15.315 1.00 95.50 98 ALA A O 1
ATOM 787 N N . LEU A 1 99 ? 12.976 -16.687 -14.636 1.00 96.31 99 LEU A N 1
ATOM 788 C CA . LEU A 1 99 ? 12.478 -16.941 -13.287 1.00 96.31 99 LEU A CA 1
ATOM 789 C C . LEU A 1 99 ? 12.362 -15.636 -12.496 1.00 96.31 99 LEU A C 1
ATOM 791 O O . LEU A 1 99 ? 11.351 -15.398 -11.839 1.00 96.31 99 LEU A O 1
ATOM 795 N N . LYS A 1 100 ? 13.363 -14.752 -12.612 1.00 97.44 100 LYS A N 1
ATOM 796 C CA . LYS A 1 100 ? 13.308 -13.416 -11.999 1.00 97.44 100 LYS A CA 1
ATOM 797 C C . LYS A 1 100 ? 12.113 -12.615 -12.492 1.00 97.44 100 LYS A C 1
ATOM 799 O O . LYS A 1 100 ? 11.427 -12.024 -11.673 1.00 97.44 100 LYS A O 1
ATOM 804 N N . ARG A 1 101 ? 11.823 -12.639 -13.795 1.00 96.94 101 ARG A N 1
ATOM 805 C CA . ARG A 1 101 ? 10.658 -11.933 -14.353 1.00 96.94 101 ARG A CA 1
ATOM 806 C C . ARG A 1 101 ? 9.336 -12.465 -13.799 1.00 96.94 101 ARG A C 1
ATOM 808 O O . ARG A 1 101 ? 8.487 -11.675 -13.410 1.00 96.94 101 ARG A O 1
ATOM 815 N N . GLN A 1 102 ? 9.191 -13.785 -13.674 1.00 96.56 102 GLN A N 1
ATOM 816 C CA . GLN A 1 102 ? 8.000 -14.386 -13.060 1.00 96.56 102 GLN A CA 1
ATOM 817 C C . GLN A 1 102 ? 7.823 -13.962 -11.598 1.00 96.56 102 GLN A C 1
ATOM 819 O O . GLN A 1 102 ? 6.733 -13.559 -11.203 1.00 96.56 102 GLN A O 1
ATOM 824 N N . PHE A 1 103 ? 8.888 -14.009 -10.792 1.00 96.94 103 PHE A N 1
ATOM 825 C CA . PHE A 1 103 ? 8.803 -13.551 -9.404 1.00 96.94 103 PHE A CA 1
ATOM 826 C C . PHE A 1 103 ? 8.635 -12.036 -9.290 1.00 96.94 103 PHE A C 1
ATOM 828 O O . PHE A 1 103 ? 7.932 -11.593 -8.390 1.00 96.94 103 PHE A O 1
ATOM 835 N N . GLY A 1 104 ? 9.222 -11.251 -10.195 1.00 97.06 104 GLY A N 1
ATOM 836 C CA . GLY A 1 104 ? 9.025 -9.805 -10.262 1.00 97.06 104 GLY A CA 1
ATOM 837 C C . GLY A 1 104 ? 7.550 -9.464 -10.460 1.00 97.06 104 GLY A C 1
ATOM 838 O O . GLY A 1 104 ? 6.995 -8.693 -9.686 1.00 97.06 104 GLY A O 1
ATOM 839 N N . PHE A 1 105 ? 6.882 -10.149 -11.392 1.00 95.88 105 PHE A N 1
ATOM 840 C CA . PHE A 1 105 ? 5.446 -9.986 -11.615 1.00 95.88 105 PHE A CA 1
ATOM 841 C C . PHE A 1 105 ? 4.605 -10.277 -10.362 1.00 95.88 105 PHE A C 1
ATOM 843 O O . PHE A 1 105 ? 3.622 -9.596 -10.111 1.00 95.88 105 PHE A O 1
ATOM 850 N N . VAL A 1 106 ? 4.999 -11.247 -9.531 1.00 95.19 106 VAL A N 1
ATOM 851 C CA . VAL A 1 106 ? 4.322 -11.507 -8.246 1.00 95.19 106 VAL A CA 1
ATOM 852 C C . VAL A 1 106 ? 4.672 -10.442 -7.200 1.00 95.19 106 VAL A C 1
ATOM 854 O O . VAL A 1 106 ? 3.803 -9.982 -6.465 1.00 95.19 106 VAL A O 1
ATOM 857 N N . MET A 1 107 ? 5.944 -10.043 -7.113 1.00 96.06 107 MET A N 1
ATOM 858 C CA . MET A 1 107 ? 6.439 -9.092 -6.112 1.00 96.06 107 MET A CA 1
ATOM 859 C C . MET A 1 107 ? 5.872 -7.682 -6.281 1.00 96.06 107 MET A C 1
ATOM 861 O O . MET A 1 107 ? 5.765 -6.965 -5.289 1.00 96.06 107 MET A O 1
ATOM 865 N N . ARG A 1 108 ? 5.460 -7.284 -7.489 1.00 92.69 108 ARG A N 1
ATOM 866 C CA . ARG A 1 108 ? 4.811 -5.980 -7.700 1.00 92.69 108 ARG A CA 1
ATOM 867 C C . ARG A 1 108 ? 3.481 -5.858 -6.935 1.00 92.69 108 ARG A C 1
ATOM 869 O O . ARG A 1 108 ? 3.106 -4.770 -6.520 1.00 92.69 108 ARG A O 1
ATOM 876 N N . GLU A 1 109 ? 2.814 -6.984 -6.663 1.00 93.38 109 GLU A N 1
ATOM 877 C CA . GLU A 1 109 ? 1.547 -7.047 -5.916 1.00 93.38 109 GLU A CA 1
ATOM 878 C C . GLU A 1 109 ? 1.747 -7.043 -4.388 1.00 93.38 109 GLU A C 1
ATOM 880 O O . GLU A 1 109 ? 0.785 -7.149 -3.618 1.00 93.38 109 GLU A O 1
ATOM 885 N N . ALA A 1 110 ? 2.990 -6.911 -3.908 1.00 95.19 110 ALA A N 1
ATOM 886 C CA . ALA A 1 110 ? 3.332 -7.023 -2.491 1.00 95.19 110 ALA A CA 1
ATOM 887 C C . ALA A 1 110 ? 2.554 -6.054 -1.587 1.00 95.19 110 ALA A C 1
ATOM 889 O O . ALA A 1 110 ? 2.320 -6.371 -0.418 1.00 95.19 110 ALA A O 1
ATOM 890 N N . VAL A 1 111 ? 2.089 -4.910 -2.101 1.00 92.44 111 VAL A N 1
ATOM 891 C CA . VAL A 1 111 ? 1.264 -3.953 -1.342 1.00 92.44 111 VAL A CA 1
ATOM 892 C C . VAL A 1 111 ? -0.015 -4.590 -0.777 1.00 92.44 111 VAL A C 1
ATOM 894 O O . VAL A 1 111 ?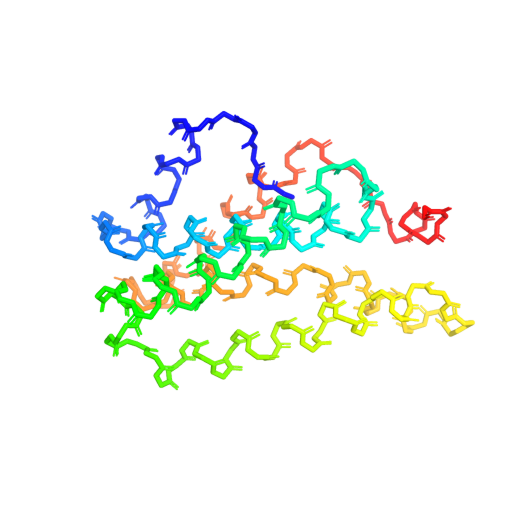 -0.433 -4.243 0.330 1.00 92.44 111 VAL A O 1
ATOM 897 N N . GLY A 1 112 ? -0.582 -5.603 -1.447 1.00 95.06 112 GLY A N 1
ATOM 898 C CA . GLY A 1 112 ? -1.744 -6.356 -0.958 1.00 95.06 112 GLY A CA 1
ATOM 899 C C . GLY A 1 112 ? -1.488 -7.117 0.352 1.00 95.06 112 GLY A C 1
ATOM 900 O O . GLY A 1 112 ? -2.415 -7.389 1.125 1.00 95.06 112 GLY A O 1
ATOM 901 N N . SER A 1 113 ? -0.223 -7.401 0.678 1.00 97.31 113 SER A N 1
ATOM 902 C CA . SER A 1 113 ? 0.144 -8.003 1.966 1.00 97.31 113 SER A CA 1
ATOM 903 C C . SER A 1 113 ? -0.121 -7.065 3.152 1.00 97.31 113 SER A C 1
ATOM 905 O O . SER A 1 113 ? -0.439 -7.541 4.242 1.00 97.31 113 SER A O 1
ATOM 907 N N . ILE A 1 114 ? -0.095 -5.740 2.946 1.00 98.31 114 ILE A N 1
ATOM 908 C CA . ILE A 1 114 ? -0.445 -4.760 3.985 1.00 98.31 114 ILE A CA 1
ATOM 909 C C . ILE A 1 114 ? -1.941 -4.846 4.296 1.00 98.31 114 ILE A C 1
ATOM 911 O O . ILE A 1 114 ? -2.311 -4.912 5.466 1.00 98.31 114 ILE A O 1
ATOM 915 N N . VAL A 1 115 ? -2.799 -4.930 3.272 1.00 98.31 115 VAL A N 1
ATOM 916 C CA . VAL A 1 115 ? -4.251 -5.131 3.448 1.00 98.31 115 VAL A CA 1
ATOM 917 C C . VAL A 1 115 ? -4.522 -6.426 4.214 1.00 98.31 115 VAL A C 1
ATOM 919 O O . VAL A 1 115 ? -5.284 -6.428 5.181 1.00 98.31 115 VAL A O 1
ATOM 922 N N . THR A 1 116 ? -3.824 -7.502 3.846 1.00 98.62 116 THR A N 1
ATOM 923 C CA . THR A 1 116 ? -3.899 -8.805 4.526 1.00 98.62 116 THR A CA 1
ATOM 924 C C . THR A 1 116 ? -3.533 -8.693 6.010 1.00 98.62 116 THR A C 1
ATOM 926 O O . THR A 1 116 ? -4.258 -9.192 6.872 1.00 98.62 116 THR A O 1
ATOM 929 N N . ALA A 1 117 ? -2.434 -8.008 6.336 1.00 98.75 117 ALA A N 1
ATOM 930 C CA . ALA A 1 117 ? -1.988 -7.829 7.715 1.00 98.75 117 ALA A CA 1
ATOM 931 C C . ALA A 1 117 ? -2.951 -6.961 8.538 1.00 98.75 117 ALA A C 1
ATOM 933 O O . ALA A 1 117 ? -3.259 -7.303 9.679 1.00 98.75 117 ALA A O 1
ATOM 934 N N . VAL A 1 118 ? -3.468 -5.871 7.964 1.00 98.88 118 VAL A N 1
ATOM 935 C CA . VAL A 1 118 ? -4.469 -5.023 8.628 1.00 98.88 118 VAL A CA 1
ATOM 936 C C . VAL A 1 118 ? -5.745 -5.813 8.909 1.00 98.88 118 VAL A C 1
ATOM 938 O O . VAL A 1 118 ? -6.244 -5.794 10.031 1.00 98.88 118 VAL A O 1
ATOM 941 N N . ALA A 1 119 ? -6.235 -6.577 7.935 1.00 98.81 119 ALA A N 1
ATOM 942 C CA . ALA A 1 119 ? -7.395 -7.437 8.122 1.00 98.81 119 ALA A CA 1
ATOM 943 C C . ALA A 1 119 ? -7.154 -8.500 9.211 1.00 98.81 119 ALA A C 1
ATOM 945 O O . ALA A 1 119 ? -8.038 -8.750 10.033 1.00 98.81 119 ALA A O 1
ATOM 946 N N . ALA A 1 120 ? -5.948 -9.074 9.285 1.00 98.81 120 ALA A N 1
ATOM 947 C CA . ALA A 1 120 ? -5.582 -10.017 10.342 1.00 98.81 120 ALA A CA 1
ATOM 948 C C . ALA A 1 120 ? -5.612 -9.373 11.733 1.00 98.81 120 ALA A C 1
ATOM 950 O O . ALA A 1 120 ? -6.106 -9.983 12.679 1.00 98.81 120 ALA A O 1
ATOM 951 N N . ILE A 1 121 ? -5.129 -8.136 11.854 1.00 98.81 121 ILE A N 1
ATOM 952 C CA . ILE A 1 121 ? -5.184 -7.365 13.100 1.00 98.81 121 ILE A CA 1
ATOM 953 C C . ILE A 1 121 ? -6.641 -7.089 13.502 1.00 98.81 121 ILE A C 1
ATOM 955 O O . ILE A 1 121 ? -7.002 -7.281 14.661 1.00 98.81 121 ILE A O 1
ATOM 959 N N . CYS A 1 122 ? -7.490 -6.680 12.556 1.00 98.75 122 CYS A N 1
ATOM 960 C CA . CYS A 1 122 ? -8.882 -6.331 12.842 1.00 98.75 122 CYS A CA 1
ATOM 961 C C . CYS A 1 122 ? -9.771 -7.553 13.133 1.00 98.75 122 CYS A C 1
ATOM 963 O O . CYS A 1 122 ? -10.715 -7.450 13.918 1.00 98.75 122 CYS A O 1
ATOM 965 N N . GLY A 1 123 ? -9.532 -8.690 12.472 1.00 98.31 123 GLY A N 1
ATOM 966 C CA . GLY A 1 123 ? -10.485 -9.807 12.427 1.00 98.31 123 GLY A CA 1
ATOM 967 C C . GLY A 1 123 ? -9.903 -11.214 12.531 1.00 98.31 123 GLY A C 1
ATOM 968 O O . GLY A 1 123 ? -10.667 -12.175 12.469 1.00 98.31 123 GLY A O 1
ATOM 969 N N . GLY A 1 124 ? -8.588 -11.362 12.687 1.00 98.62 124 GLY A N 1
ATOM 970 C CA . GLY A 1 124 ? -7.915 -12.658 12.738 1.00 98.62 124 GLY A CA 1
ATOM 971 C C . GLY A 1 124 ? -7.692 -13.305 11.366 1.00 98.62 124 GLY A C 1
ATOM 972 O O . GLY A 1 124 ? -7.963 -12.724 10.315 1.00 98.62 124 GLY A O 1
ATOM 973 N N . TYR A 1 125 ? -7.167 -14.532 11.390 1.00 98.44 125 TYR A N 1
ATOM 974 C CA . TYR A 1 125 ? -6.676 -15.249 10.206 1.00 98.44 125 TYR A CA 1
ATOM 975 C C . TYR A 1 125 ? -7.735 -15.437 9.109 1.00 98.44 125 TYR A C 1
ATOM 977 O O . TYR A 1 125 ? -7.485 -15.098 7.954 1.00 98.44 125 TYR A O 1
ATOM 985 N N . ASP A 1 126 ? -8.922 -15.938 9.461 1.00 98.69 126 ASP A N 1
ATOM 986 C CA . ASP A 1 126 ? -9.961 -16.229 8.465 1.00 98.69 126 ASP A CA 1
ATOM 987 C C . ASP A 1 126 ? -10.467 -14.951 7.790 1.00 98.69 126 ASP A C 1
ATOM 989 O O . ASP A 1 126 ? -10.650 -14.922 6.574 1.00 98.69 126 ASP A O 1
ATOM 993 N N . HIS A 1 127 ? -10.616 -13.872 8.567 1.00 98.75 127 HIS A N 1
ATOM 994 C CA . HIS A 1 127 ? -11.015 -12.566 8.043 1.00 98.75 127 HIS A CA 1
ATOM 995 C C . HIS A 1 127 ? -9.953 -11.987 7.107 1.00 98.75 127 HIS A C 1
ATOM 997 O O . HIS A 1 127 ? -10.298 -11.430 6.065 1.00 98.75 127 HIS A O 1
ATOM 1003 N N . ALA A 1 128 ? -8.669 -12.148 7.442 1.00 98.69 128 ALA A N 1
ATOM 1004 C CA . ALA A 1 128 ? -7.578 -11.769 6.552 1.00 98.69 128 ALA A CA 1
ATOM 1005 C C . ALA A 1 128 ? -7.662 -12.519 5.227 1.00 98.69 128 ALA A C 1
ATOM 1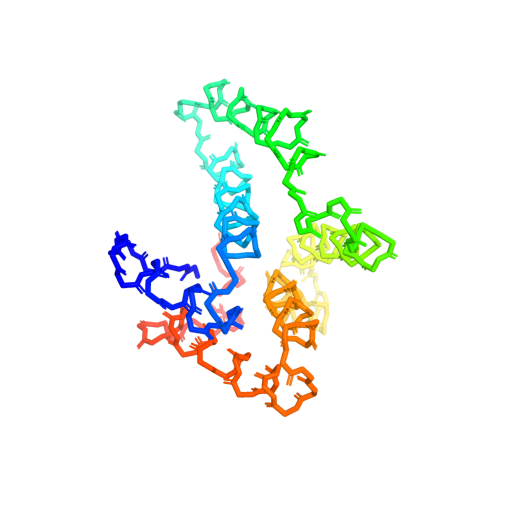007 O O . ALA A 1 128 ? -7.702 -11.883 4.183 1.00 98.69 128 ALA A O 1
ATOM 1008 N N . LYS A 1 129 ? -7.795 -13.849 5.266 1.00 98.56 129 LYS A N 1
ATOM 1009 C CA . LYS A 1 129 ? -7.898 -14.679 4.062 1.00 98.56 129 LYS A CA 1
ATOM 1010 C C . LYS A 1 129 ? -9.049 -14.243 3.152 1.00 98.56 129 LYS A C 1
ATOM 1012 O O . LYS A 1 129 ? -8.843 -14.088 1.954 1.00 98.56 129 LYS A O 1
ATOM 1017 N N . THR A 1 130 ? -10.249 -14.039 3.699 1.00 98.56 130 THR A N 1
ATOM 1018 C CA . THR A 1 130 ? -11.402 -13.590 2.896 1.00 98.56 130 THR A CA 1
ATOM 1019 C C . THR A 1 130 ? -11.225 -12.170 2.371 1.00 98.56 130 THR A C 1
ATOM 1021 O O . THR A 1 130 ? -11.652 -11.866 1.264 1.00 98.56 130 THR A O 1
ATOM 1024 N N . THR A 1 131 ? -10.588 -11.300 3.155 1.00 98.56 131 THR A N 1
ATOM 1025 C CA . THR A 1 131 ? -10.319 -9.913 2.766 1.00 98.56 131 THR A CA 1
ATOM 1026 C C . THR A 1 131 ? -9.288 -9.828 1.646 1.00 98.56 131 THR A C 1
ATOM 1028 O O . THR A 1 131 ? -9.459 -9.030 0.733 1.00 98.56 131 THR A O 1
ATOM 1031 N N . THR A 1 132 ? -8.237 -10.648 1.683 1.00 97.81 132 THR A N 1
ATOM 1032 C CA . THR A 1 132 ? -7.225 -10.699 0.621 1.00 97.81 132 THR A CA 1
ATOM 1033 C C . THR A 1 132 ? -7.836 -11.127 -0.711 1.00 97.81 132 THR A C 1
ATOM 1035 O O . THR A 1 132 ? -7.495 -10.547 -1.737 1.00 97.81 132 THR A O 1
ATOM 1038 N N . GLU A 1 133 ? -8.773 -12.080 -0.689 1.00 97.19 133 GLU A N 1
ATOM 1039 C CA . GLU A 1 133 ? -9.530 -12.484 -1.881 1.00 97.19 133 GLU A CA 1
ATOM 1040 C C . GLU A 1 133 ? -10.377 -11.321 -2.430 1.00 97.19 133 GLU A C 1
ATOM 1042 O O . GLU A 1 133 ? -10.265 -10.976 -3.602 1.00 97.19 133 GLU A O 1
ATOM 1047 N N . ASP A 1 134 ? -11.165 -10.653 -1.574 1.00 96.88 134 ASP A N 1
ATOM 1048 C CA . ASP A 1 134 ? -11.993 -9.496 -1.973 1.00 96.88 134 ASP A CA 1
ATOM 1049 C C . ASP A 1 134 ? -11.135 -8.336 -2.505 1.00 96.88 134 ASP A C 1
ATOM 1051 O O . ASP A 1 134 ? -11.492 -7.682 -3.482 1.00 96.88 134 ASP A O 1
ATOM 1055 N N . PHE A 1 135 ? -9.971 -8.091 -1.895 1.00 96.19 135 PHE A N 1
ATOM 1056 C CA . PHE A 1 135 ? -9.008 -7.096 -2.366 1.00 96.19 135 PHE A CA 1
ATOM 1057 C C . PHE A 1 135 ? -8.481 -7.430 -3.764 1.00 96.19 135 PHE A C 1
ATOM 1059 O O . PHE A 1 135 ? -8.421 -6.539 -4.617 1.00 96.19 135 PHE A O 1
ATOM 1066 N N . PHE A 1 136 ? -8.107 -8.693 -4.000 1.00 94.00 136 PHE A N 1
ATOM 1067 C CA . PHE A 1 136 ? -7.616 -9.136 -5.299 1.00 94.00 136 PHE A CA 1
ATOM 1068 C C . PHE A 1 136 ? -8.679 -8.928 -6.379 1.00 94.00 136 PHE A C 1
ATOM 1070 O O . PHE A 1 136 ? -8.397 -8.257 -7.371 1.00 94.00 136 PHE A O 1
ATOM 1077 N N . GLU A 1 137 ? -9.899 -9.413 -6.146 1.00 93.56 137 GLU A N 1
ATOM 1078 C CA . GLU A 1 137 ? -11.030 -9.255 -7.066 1.00 93.56 137 GLU A CA 1
ATOM 1079 C C . GLU A 1 137 ? -11.335 -7.778 -7.338 1.00 93.56 137 GLU A C 1
ATOM 1081 O O . GLU A 1 137 ? -11.480 -7.366 -8.490 1.00 93.56 137 GLU A O 1
ATOM 1086 N N . LEU A 1 138 ? -11.346 -6.933 -6.302 1.00 92.56 138 LEU A N 1
ATOM 1087 C CA . LEU A 1 138 ? -11.591 -5.503 -6.474 1.00 92.56 138 LEU A CA 1
ATOM 1088 C C . LEU A 1 138 ? -10.522 -4.836 -7.354 1.00 92.56 138 LEU A C 1
ATOM 1090 O O . LEU A 1 138 ? -10.859 -4.014 -8.205 1.00 92.56 138 LEU A O 1
ATOM 1094 N N . CYS A 1 139 ? -9.248 -5.189 -7.166 1.00 90.38 139 CYS A N 1
ATOM 1095 C CA . CYS A 1 139 ? -8.137 -4.590 -7.907 1.00 90.38 139 CYS A CA 1
ATOM 1096 C C . CYS A 1 139 ? -7.969 -5.140 -9.330 1.00 90.38 139 CYS A C 1
ATOM 1098 O O . CYS A 1 139 ? -7.381 -4.454 -10.169 1.00 90.38 139 CYS A O 1
ATOM 1100 N N . HIS A 1 140 ? -8.452 -6.358 -9.594 1.00 89.19 140 HIS A N 1
ATOM 1101 C CA . HIS A 1 140 ? -8.171 -7.098 -10.829 1.00 89.19 140 HIS A CA 1
ATOM 1102 C C . HIS A 1 140 ? -9.412 -7.488 -11.635 1.00 89.19 140 HIS A C 1
ATOM 1104 O O . HIS A 1 140 ? -9.258 -8.041 -12.718 1.00 89.19 140 HIS A O 1
ATOM 1110 N N . SER A 1 141 ? -10.625 -7.150 -11.188 1.00 84.69 141 SER A N 1
ATOM 1111 C CA . SER A 1 141 ? -11.888 -7.477 -11.881 1.00 84.69 141 SER A CA 1
ATOM 1112 C C . SER A 1 141 ? -11.932 -7.101 -13.373 1.00 84.69 141 SER A C 1
ATOM 1114 O O . SER A 1 141 ? -12.661 -7.726 -14.144 1.00 84.69 141 SER A O 1
ATOM 1116 N N . GLY A 1 142 ? -11.149 -6.103 -13.801 1.00 79.44 142 GLY A N 1
ATOM 1117 C CA . GLY A 1 142 ? -11.011 -5.686 -15.202 1.00 79.44 142 GLY A CA 1
ATOM 1118 C C . GLY A 1 142 ? -9.674 -6.031 -15.870 1.00 79.44 142 GLY A C 1
ATOM 1119 O O . GLY A 1 142 ? -9.524 -5.771 -17.063 1.00 79.44 142 GLY A O 1
ATOM 1120 N N . SER A 1 143 ? -8.707 -6.594 -15.141 1.00 82.31 143 SER A N 1
ATOM 1121 C CA . SER A 1 143 ? -7.367 -6.883 -15.664 1.00 82.31 143 SER A CA 1
ATOM 1122 C C . SER A 1 143 ? -7.256 -8.324 -16.161 1.00 82.31 143 SER A C 1
ATOM 1124 O O . SER A 1 143 ? -7.772 -9.261 -15.558 1.00 82.31 143 SER A O 1
ATOM 1126 N N . ARG A 1 144 ? -6.556 -8.504 -17.283 1.00 82.81 144 ARG A N 1
ATOM 1127 C CA . ARG A 1 144 ? -6.125 -9.814 -17.803 1.00 82.81 144 ARG A CA 1
ATOM 1128 C C . ARG A 1 144 ? -4.626 -9.845 -18.083 1.00 82.81 144 ARG A C 1
ATOM 1130 O O . ARG A 1 144 ? -4.172 -10.690 -18.847 1.00 82.81 144 ARG A O 1
ATOM 1137 N N . GLU A 1 145 ? -3.900 -8.887 -17.518 1.00 89.88 145 GLU A N 1
ATOM 1138 C CA . GLU A 1 145 ? -2.473 -8.722 -17.751 1.00 89.88 145 GLU A CA 1
ATOM 1139 C C . GLU A 1 145 ? -1.726 -10.000 -17.362 1.00 89.88 145 GLU A C 1
ATOM 1141 O O . GLU A 1 145 ? -1.891 -10.526 -16.257 1.00 89.88 145 GLU A O 1
ATOM 1146 N N . THR A 1 146 ? -0.915 -10.511 -18.284 1.00 92.06 146 THR A N 1
ATOM 1147 C CA . THR A 1 146 ? -0.027 -11.639 -18.010 1.00 92.06 146 THR A CA 1
ATOM 1148 C C . THR A 1 146 ? 1.396 -11.159 -17.750 1.00 92.06 146 THR A C 1
ATOM 1150 O O . THR A 1 146 ? 1.753 -10.011 -18.019 1.00 92.06 146 THR A O 1
ATOM 1153 N N . VAL A 1 147 ? 2.250 -12.069 -17.276 1.00 92.62 147 VAL A N 1
ATOM 1154 C CA . VAL A 1 147 ? 3.690 -11.810 -17.134 1.00 92.62 147 VAL A CA 1
ATOM 1155 C C . VAL A 1 147 ? 4.291 -11.354 -18.472 1.00 92.62 147 VAL A C 1
ATOM 1157 O O . VAL A 1 147 ? 5.134 -10.464 -18.502 1.00 92.62 147 VAL A O 1
ATOM 1160 N N . GLU A 1 148 ? 3.863 -11.949 -19.590 1.00 93.06 148 GLU A N 1
ATOM 1161 C CA . GLU A 1 148 ? 4.335 -11.598 -20.932 1.00 93.06 148 GLU A CA 1
ATOM 1162 C C . GLU A 1 148 ? 3.893 -10.212 -21.394 1.00 93.06 148 GLU A C 1
ATOM 1164 O O . GLU A 1 148 ? 4.588 -9.624 -22.222 1.00 93.06 148 GLU A O 1
ATOM 1169 N N . ASP A 1 149 ? 2.749 -9.716 -20.927 1.00 92.25 149 ASP A N 1
ATOM 1170 C CA . ASP A 1 149 ? 2.291 -8.361 -21.232 1.00 92.25 149 ASP A CA 1
ATOM 1171 C C . ASP A 1 149 ? 3.096 -7.347 -20.421 1.00 92.25 149 ASP A C 1
ATOM 1173 O O . ASP A 1 149 ? 3.737 -6.481 -21.007 1.00 92.25 149 ASP A O 1
ATOM 1177 N N . TRP A 1 150 ? 3.228 -7.576 -19.114 1.00 91.75 150 TRP A N 1
ATOM 1178 C CA . TRP A 1 150 ? 4.009 -6.728 -18.212 1.00 91.75 150 TRP A CA 1
ATOM 1179 C C . TRP A 1 150 ? 5.487 -6.567 -18.605 1.00 91.75 150 TRP A C 1
ATOM 1181 O O . TRP A 1 150 ? 6.089 -5.528 -18.371 1.00 91.75 150 TRP A O 1
ATOM 1191 N N . ILE A 1 151 ? 6.108 -7.593 -19.198 1.00 90.62 151 ILE A N 1
ATOM 1192 C CA . ILE A 1 151 ? 7.508 -7.515 -19.659 1.00 90.62 151 ILE A CA 1
ATOM 1193 C C . ILE A 1 151 ? 7.677 -6.553 -20.851 1.00 90.62 151 ILE A C 1
ATOM 1195 O O . ILE A 1 151 ? 8.793 -6.093 -21.099 1.00 90.62 151 ILE A O 1
ATOM 1199 N N . LYS A 1 152 ? 6.622 -6.324 -21.643 1.00 87.00 152 LYS A N 1
ATOM 1200 C CA . LYS A 1 152 ? 6.689 -5.502 -22.864 1.00 87.00 152 LYS A CA 1
ATOM 1201 C C . LYS A 1 152 ? 6.487 -4.011 -22.590 1.00 87.00 152 LYS A C 1
ATOM 1203 O O . LYS A 1 152 ? 6.931 -3.224 -23.425 1.00 87.00 152 LYS A O 1
ATOM 1208 N N . ASP A 1 153 ? 5.822 -3.687 -21.483 1.00 72.56 153 ASP A N 1
ATOM 1209 C CA . ASP A 1 153 ? 5.540 -2.332 -20.997 1.00 72.56 153 ASP A CA 1
ATOM 1210 C C . ASP A 1 153 ? 6.743 -1.747 -20.240 1.00 72.56 153 ASP A C 1
ATOM 1212 O O . ASP A 1 153 ? 7.212 -0.666 -20.659 1.00 72.56 153 ASP A O 1
#

Sequence (153 aa):
MLPSEPEAVRAALLRWTRGDVAAADFLSQISEVARLADDIVDEDENRQRNICWLLVRTLTVLPLNPFFIHHAGTLAPLINNVIVQWQLSDEWRSSRDALKRQFGFVMREAVGSIVTAVAAICGGYDHAKTTTEDFFELCHSGSRETVEDWIKD

Radius of gyration: 15.88 Å; chains: 1; bounding box: 35×35×41 Å

Foldseek 3Di:
DFDPPVVVLLVLLCVLLVNPPLSSVLLVLLVLLVVLVCCLVVDPPCNVVSVVSNCCSPPPNNCPRPVCVVCVVPQVVLVVVLVVLLVQLVVQLQDPDPVSLVSSVVSNCSSLVSSLVSSCVRPNDVSSVVSSVVVCCSVPVPPPDDSVNSSVD

Organism: NCBI:txid110321

Secondary structure (DSSP, 8-state):
---S-HHHHHHHHHHHTTT-HHHHHHHHHHHHHHHHHHHHHH-STTHHHHHHHHHHIIIIIGGG-HHHHHHHHHHHHHHHHHHHHHHHHHHHHT-S-HHHHHHHHHHGGGGHHHHHHHHHHHHHHHHHHHHHHHHHHHHHTT----HHHHTT-

pLDDT: mean 95.27, std 4.89, range [69.94, 98.88]

=== Feature glossary ===
Legend for the data blocks above and below:

— What the protein is —

The amino-acid sequence is the protein's primary structure: the linear order of residues from the N-terminus to the C-terminus, written in one-letter code. Everything else here — the 3D coordinates, the secondary structure, the domain annotations — is ultimately a consequence of this string.

Functional annotations link the protein to curated databases. InterPro entries identify conserved domains and families by matching the sequence against member-database signatures (Pfam, PROSITE, CDD, …). Gene Ontology (GO) terms describe molecular function, biological process, and cellular component in a controlled vocabulary. CATH places the structure in a hierarchical fold classification (Class/Architecture/Topology/Homologous-superfamily). The organism is the source species.

— Where its atoms are —

Atomic coordinates in PDBx/mmCIF format — the same representation the Protein Data Bank distributes. Each line of the _atom_site loop places one backbone atom in Cartesian space (units: ångströms, origin: arbitrary).

The six renders are orthographic views along the three Cartesian axes in both directions. Representation (cartoon, sticks, or surface) and 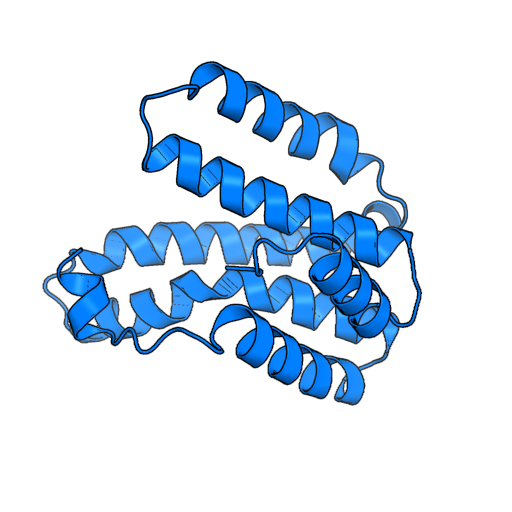color scheme (sequence-rainbow or by-chain) vary across proteins so the training set covers all the common visualization conventions.

— Local backbone conformation —

Eight-state secondary structure (DSSP): H is the canonical α-helix, G the tighter 3₁₀-helix, I the wider π-helix; E/B are β-structure, T and S are turns and bends, and '-' is everything else. DSSP derives these from the pattern of main-chain N–H···O=C hydrogen bonds, not from the sequence.

Three-state secondary structure (P-SEA) collapses the eight DSSP classes into helix (a), strand (b), and coil (c). P-SEA assigns these from Cα geometry alone — distances and angles — without requiring backbone oxygens, so it works on any Cα trace.

φ (phi) and ψ (psi) are the two rotatable backbone dihedrals per residue: φ is the C(i-1)–N–Cα–C torsion, ψ is the N–Cα–C–N(i+1) torsion, both in degrees on (−180°, 180°]. α-helical residues cluster near (−60°, −45°); β-strand residues near (−120°, +130°). A Ramachandran plot is simply a scatter of (φ, ψ) for every residue.

— Global shape and packing —

The geometric summary reports three shape descriptors. Rg (radius of gyration) measures how spread out the Cα atoms are about their centre of mass; compact globular proteins have small Rg, elongated or unfolded ones large. Cα contacts (<8 Å, |i−j|>4) count long-range residue pairs in spatial proximity — high for tightly packed folds, near zero for rods or random coil. The bounding-box extents give the protein's footprint along x, y, z in Å.

SASA measures how much of the protein is reachable by solvent. It is computed by rolling a water-sized probe over the atomic surface and summing the exposed area (Å²). Per-residue SASA distinguishes core (buried, low SASA) from surface (exposed, high SASA) residues; total SASA is a whole-molecule size measure.

Plot images: a contact map (which residues are close in 3D, as an N×N binary image), a Ramachandran scatter (backbone torsion angles, revealing secondary-structure composition at a glance), and — for AlphaFold structures — a PAE heatmap (pairwise prediction confidence).

— Structural neighborhood —

A 3Di character summarizes, for each residue, the relative orientation of the Cα frame of its nearest spatial neighbor. Because it encodes fold topology rather than chemistry, 3Di alignments detect remote structural similarity that sequence alignment misses.

The Foldseek neighbor list gives the closest experimentally determined structures in the PDB, ranked by structural alignment. TM-score near 1 means near-identical fold; near 0.3 means only rough topology match. This is how one finds what a novel AlphaFold prediction most resembles in the solved-structure universe.

— Confidence and disorder —

For AlphaFold models, the B-factor field carries pLDDT — the model's own estimate of local accuracy on a 0–100 scale. Regions with pLDDT<50 should be treated as essentially unmodeled; they often correspond to intrinsically disordered segments.

Crystallographic B-factors measure how much each atom's electron density is smeared out, in Å². They rise in mobile loops and surface residues and fall in the buried interior. In AlphaFold models this column is repurposed to hold pLDDT instead.

Predicted Aligned Error (PAE) is an AlphaFold confidence matrix: entry (i, j) is the expected error in the position of residue j, in ångströms, when the prediction is superimposed on the true structure at residue i. Low PAE within a block of residues means that block is internally rigid and well-predicted; high PAE between two blocks means their relative placement is uncertain even if each block individually is confident.